Protein 9DE9 (pdb70)

Foldseek 3Di:
DAAEEDEFEDALVRLLVVLLVVLVVCVVVVHAHPAYHYDYDDDLVSNLVSLVVNCVVPVVSNVRSVNHNVRSNVNNVD/DAQEDAAEDEFDDALVSLLVVLLVVLVVCVVSVGAYPAYHYHYPDDPVSNVVSLVVNCVPPVVSVVVSVSVVVNVVVNVVD

Solvent-accessible surface area: 8363 Å² total; per-residue (Å²): 161,13,20,2,2,0,7,1,20,46,81,57,83,4,0,14,84,2,2,34,60,8,0,27,52,8,41,172,82,66,56,70,6,97,83,2,0,4,17,36,119,32,83,84,187,40,0,71,127,0,1,73,41,0,117,117,106,43,93,75,55,14,107,31,1,38,36,4,89,86,22,1,91,113,53,39,78,186,119,164,110,85,0,5,1,8,1,24,2,78,63,80,62,104,15,0,15,78,0,2,59,40,3,0,42,33,1,40,188,64,47,37,92,4,85,77,2,11,7,23,32,164,34,84,96,178,31,1,64,114,0,0,63,38,0,102,122,111,41,77,79,54,10,124,35,0,54,35,1,60,99,22,1,94,130,54,58,78,176

Nearest PDB structures (foldseek):
  2pe5-assembly2_C-2  TM=3.277E-01  e=1.026E+00  Escherichia coli
  1efa-assembly1_B  TM=3.269E-01  e=1.169E+00  Escherichia coli
  1efa-assembly2_C  TM=3.270E-01  e=1.423E+00  Escherichia coli
  4pe6-assembly1_A  TM=3.586E-01  e=3.553E+00  Thermobispora bispora DSM 43833
  1y7p-assembly1_A  TM=3.120E-01  e=5.614E+00  Archaeoglobus f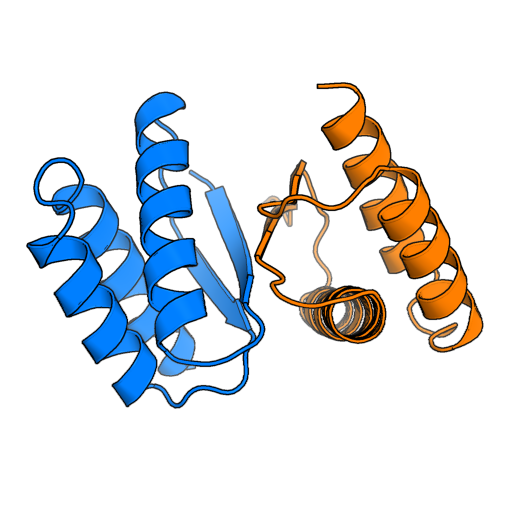ulgidus

Radius of gyration: 14.95 Å; Cα contacts (8 Å, |Δi|>4): 229; chains: 2; bounding box: 36×40×35 Å

Sequence (159 aa):
KVTVVLYVNGDEVALVHAFMTTASLLAKEGKLVEKLILTSNFTERTVRRAFDLVRELLPAKAEIIDALREEAEKYFAEGMEKVTVVLYVNGDEVALVHAFMTTASLLAKEGKLVEKLILTSNFTERTVRRAFDLVRELLPAKAEIIDALREEAEKYFAE

B-factor: mean 51.26, std 17.31, range [19.17, 118.39]

Structure (mmCIF, N/CA/C/O backbone):
data_9DE9
#
_entry.id   9DE9
#
_cell.length_a   45.707
_cell.length_b   49.547
_cell.length_c   76.019
_cell.angle_alpha   90.000
_cell.angle_beta   90.000
_cell.angle_gamma   90.000
#
_symmetry.space_group_name_H-M   'P 21 21 21'
#
loop_
_entity.id
_entity.type
_entity.pdbx_description
1 polymer HE-B11
2 water water
#
loop_
_atom_site.group_PDB
_atom_site.id
_atom_site.type_symbol
_atom_site.label_atom_id
_atom_site.label_alt_id
_atom_site.label_comp_id
_atom_site.label_asym_id
_atom_site.label_entity_id
_atom_site.label_seq_id
_atom_site.pdbx_PDB_ins_code
_atom_site.Cartn_x
_atom_site.Cartn_y
_atom_site.Cartn_z
_atom_site.occupancy
_atom_site.B_iso_or_equiv
_atom_site.auth_seq_id
_atom_site.auth_comp_id
_atom_site.auth_asym_id
_atom_site.auth_atom_id
_atom_site.pdbx_PDB_model_num
ATOM 1 N N . LYS A 1 6 ? 18.13653 -3.22489 8.79492 1.000 32.55885 3 LYS A N 1
ATOM 2 C CA . LYS A 1 6 ? 17.24476 -2.49423 7.90341 1.000 40.96566 3 LYS A CA 1
ATOM 3 C C . LYS A 1 6 ? 17.98351 -1.33445 7.24078 1.000 44.64634 3 LYS A C 1
ATOM 4 O O . LYS A 1 6 ? 18.55960 -0.47973 7.91685 1.000 57.68977 3 LYS A O 1
ATOM 10 N N . VAL A 1 7 ? 17.94495 -1.31163 5.90695 1.000 60.79461 4 VAL A N 1
ATOM 11 C CA . VAL A 1 7 ? 18.76787 -0.42292 5.10057 1.000 52.09183 4 VAL A CA 1
ATOM 12 C C . VAL A 1 7 ? 17.88214 0.34279 4.12276 1.000 39.41846 4 VAL A C 1
ATOM 13 O O . VAL A 1 7 ? 16.82104 -0.12609 3.70148 1.000 34.56406 4 VAL A O 1
ATOM 17 N N . THR A 1 8 ? 18.33114 1.54677 3.77545 1.000 27.57000 5 THR A N 1
ATOM 18 C CA . THR A 1 8 ? 17.74251 2.33967 2.70238 1.000 47.43716 5 THR A CA 1
ATOM 19 C C . THR A 1 8 ? 18.69455 2.32683 1.51331 1.000 41.09033 5 THR A C 1
ATOM 20 O O . THR A 1 8 ? 19.86296 2.70402 1.64787 1.000 33.78393 5 THR A O 1
ATOM 24 N N . VAL A 1 9 ? 18.19922 1.88431 0.35990 1.000 38.27846 6 VAL A N 1
ATOM 25 C CA . VAL A 1 9 ? 19.02754 1.63260 -0.81458 1.000 38.35772 6 VAL A CA 1
ATOM 26 C C . VAL A 1 9 ? 18.71536 2.67552 -1.87900 1.000 38.34466 6 VAL A C 1
ATOM 27 O O . VAL A 1 9 ? 17.54382 2.92961 -2.18425 1.000 34.04516 6 VAL A O 1
ATOM 31 N N . VAL A 1 10 ? 19.76272 3.27673 -2.43953 1.000 38.97752 7 VAL A N 1
ATOM 32 C CA . VAL A 1 10 ? 19.65525 4.17561 -3.58419 1.000 30.09737 7 VAL A CA 1
ATOM 33 C C . VAL A 1 10 ? 20.24861 3.45741 -4.78794 1.000 45.25320 7 VAL A C 1
ATOM 34 O O . VAL A 1 10 ? 21.43160 3.09254 -4.78064 1.000 37.63751 7 VAL A O 1
ATOM 38 N N . LEU A 1 11 ? 19.43332 3.25620 -5.82078 1.000 45.79899 8 LEU A N 1
ATOM 39 C CA . LEU A 1 11 ? 19.81893 2.46356 -6.98227 1.000 41.95771 8 LEU A CA 1
ATOM 40 C C . LEU A 1 11 ? 19.74270 3.31497 -8.24082 1.000 33.69705 8 LEU A C 1
ATOM 41 O O . LEU A 1 11 ? 18.69784 3.90770 -8.53118 1.000 30.85789 8 LEU A O 1
ATOM 46 N N . TYR A 1 12 ? 20.84754 3.37311 -8.98151 1.000 36.15599 9 TYR A N 1
ATOM 47 C CA . TYR A 1 12 ? 20.87382 3.94675 -10.31841 1.000 45.65701 9 TYR A CA 1
ATOM 48 C C . TYR A 1 12 ? 21.02761 2.82818 -11.33735 1.000 39.74605 9 TYR A C 1
ATOM 49 O O . TYR A 1 12 ? 21.82761 1.90614 -11.14745 1.000 35.67767 9 TYR A O 1
ATOM 58 N N . VAL A 1 13 ? 20.26099 2.91613 -12.42169 1.000 34.98549 10 VAL A N 1
ATOM 59 C CA . VAL A 1 13 ? 20.31468 1.93593 -13.50034 1.000 44.72254 10 VAL A CA 1
ATOM 60 C C . VAL A 1 13 ? 20.25007 2.68924 -14.82032 1.000 37.69465 10 VAL A C 1
ATOM 61 O O . VAL A 1 13 ? 19.28594 3.42021 -15.07266 1.000 32.41961 10 VAL A O 1
ATOM 65 N N . ASN A 1 14 ? 21.26953 2.51742 -15.65809 1.000 36.52211 11 ASN A N 1
ATOM 66 C CA . ASN A 1 14 ? 21.27963 3.11210 -16.98758 1.000 46.25683 11 ASN A CA 1
ATOM 67 C C . ASN A 1 14 ? 20.40369 2.27974 -17.92148 1.000 61.21038 11 ASN A C 1
ATOM 68 O O . ASN A 1 14 ? 19.73777 1.32755 -17.50763 1.000 61.77640 11 ASN A O 1
ATOM 73 N N . GLY A 1 15 ? 20.39234 2.63916 -19.20265 1.000 56.98754 12 GLY A N 1
ATOM 74 C CA . GLY A 1 15 ? 19.79124 1.76909 -20.19871 1.000 53.71332 12 GLY A CA 1
ATOM 75 C C . GLY A 1 15 ? 18.28167 1.79503 -20.16369 1.000 56.22132 12 GLY A C 1
ATOM 76 O O . GLY A 1 15 ? 17.65350 2.84273 -19.98293 1.000 49.01351 12 GLY A O 1
ATOM 77 N N . ASP A 1 16 ? 17.69425 0.61459 -20.32218 1.000 53.76762 13 ASP A N 1
ATOM 78 C CA . ASP A 1 16 ? 16.26587 0.48127 -20.56674 1.000 66.16815 13 ASP A CA 1
ATOM 79 C C . ASP A 1 16 ? 15.66125 -0.48528 -19.54937 1.000 56.63478 13 ASP A C 1
ATOM 80 O O . ASP A 1 16 ? 16.18023 -0.69279 -18.44526 1.000 49.51114 13 ASP A O 1
ATOM 85 N N . GLU A 1 17 ? 14.52872 -1.08633 -19.91932 1.000 61.62881 14 GLU A N 1
ATOM 86 C CA . GLU A 1 17 ? 13.86119 -2.03676 -19.03717 1.000 36.32489 14 GLU A CA 1
ATOM 87 C C . GLU A 1 17 ? 14.71539 -3.27548 -18.79940 1.000 37.24466 14 GLU A C 1
ATOM 88 O O . GLU A 1 17 ? 14.60246 -3.91141 -17.74615 1.000 39.23517 14 GLU A O 1
ATOM 94 N N . VAL A 1 18 ? 15.58041 -3.62644 -19.75558 1.000 37.12184 15 VAL A N 1
ATOM 95 C CA . VAL A 1 18 ? 16.43331 -4.80464 -19.60018 1.000 42.59558 15 VAL A CA 1
ATOM 96 C C . VAL A 1 18 ? 17.41143 -4.60251 -18.45180 1.000 36.62471 15 VAL A C 1
ATOM 97 O O . VAL A 1 18 ? 17.53035 -5.44588 -17.55449 1.000 34.83623 15 VAL A O 1
ATOM 101 N N . ALA A 1 19 ? 18.13731 -3.48221 -18.47263 1.000 40.69418 16 ALA A N 1
ATOM 102 C CA . ALA A 1 19 ? 19.08278 -3.19228 -17.40186 1.000 42.59946 16 ALA A CA 1
ATOM 103 C C . ALA A 1 19 ? 18.38662 -3.07254 -16.05176 1.000 40.60892 16 ALA A C 1
ATOM 104 O O . ALA A 1 19 ? 18.97495 -3.41801 -15.02171 1.000 39.37211 16 ALA A O 1
ATOM 106 N N . LEU A 1 20 ? 17.13870 -2.59489 -16.02999 1.000 34.15458 17 LEU A N 1
ATOM 107 C CA . LEU A 1 20 ? 16.41139 -2.51508 -14.76581 1.000 45.60605 17 LEU A CA 1
ATOM 108 C C . LEU A 1 20 ? 15.97175 -3.89483 -14.29244 1.000 39.74587 17 LEU A C 1
ATOM 109 O O . LEU A 1 20 ? 15.91563 -4.15581 -13.08480 1.000 37.84510 17 LEU A O 1
ATOM 114 N N . VAL A 1 21 ? 15.63851 -4.78511 -15.22742 1.000 39.43269 18 VAL A N 1
ATOM 115 C CA . VAL A 1 21 ? 15.28459 -6.14971 -14.85416 1.000 28.37107 18 VAL A CA 1
ATOM 116 C C . VAL A 1 21 ? 16.51424 -6.89667 -14.35487 1.000 31.00442 18 VAL A C 1
ATOM 117 O O . VAL A 1 21 ? 16.45239 -7.62915 -13.35972 1.000 24.88521 18 VAL A O 1
ATOM 121 N N . HIS A 1 22 ? 17.65425 -6.71116 -15.02509 1.000 29.08319 19 HIS A N 1
ATOM 122 C CA . HIS A 1 22 ? 18.88625 -7.35399 -14.58002 1.000 31.55190 19 HIS A CA 1
ATOM 123 C C . HIS A 1 22 ? 19.34889 -6.79963 -13.23857 1.000 38.34279 19 HIS A C 1
ATOM 124 O O . HIS A 1 22 ? 19.86345 -7.54577 -12.39765 1.000 31.67462 19 HIS A O 1
ATOM 131 N N . ALA A 1 23 ? 19.17933 -5.49272 -13.02177 1.000 34.60843 20 ALA A N 1
ATOM 132 C CA . ALA A 1 23 ? 19.63418 -4.88664 -11.77560 1.000 29.07356 20 ALA A CA 1
ATOM 133 C C . ALA A 1 23 ? 18.76907 -5.30186 -10.59344 1.000 42.78301 20 ALA A C 1
ATOM 134 O O . ALA A 1 23 ? 19.26928 -5.39641 -9.46695 1.000 32.89221 20 ALA A O 1
ATOM 136 N N . PHE A 1 24 ? 17.47651 -5.54510 -10.82265 1.000 42.23975 21 PHE A N 1
ATOM 137 C CA . PHE A 1 24 ? 16.60865 -5.98830 -9.73662 1.000 37.34415 21 PHE A CA 1
ATOM 138 C C . PHE A 1 24 ? 16.94569 -7.40910 -9.30293 1.000 41.99136 21 PHE A C 1
ATOM 139 O O . PHE A 1 24 ? 16.91268 -7.72266 -8.10690 1.000 42.85533 21 PHE A O 1
ATOM 147 N N . MET A 1 25 ? 17.26720 -8.28308 -10.25954 1.000 35.20347 22 MET A N 1
ATOM 148 C CA . MET A 1 25 ? 17.63791 -9.65305 -9.91795 1.000 40.64004 22 MET A CA 1
ATOM 149 C C . MET A 1 25 ? 18.93115 -9.68820 -9.11769 1.000 43.60208 22 MET A C 1
ATOM 150 O O . MET A 1 25 ? 19.01447 -10.35265 -8.07789 1.000 48.66021 22 MET A O 1
ATOM 155 N N . THR A 1 26 ? 19.95764 -8.98022 -9.59366 1.000 34.84640 23 THR A N 1
ATOM 156 C CA . THR A 1 26 ? 21.22618 -8.95864 -8.87644 1.000 46.32559 23 THR A CA 1
ATOM 157 C C . THR A 1 26 ? 21.07420 -8.33024 -7.49895 1.000 41.19450 23 THR A C 1
ATOM 158 O O . THR A 1 26 ? 21.75143 -8.74315 -6.55191 1.000 54.05838 23 THR A O 1
ATOM 162 N N . THR A 1 27 ? 20.18782 -7.34214 -7.36390 1.000 34.20463 24 THR A N 1
ATOM 163 C CA . THR A 1 27 ? 19.93200 -6.75456 -6.05343 1.000 47.68084 24 THR A CA 1
ATOM 164 C C . THR A 1 27 ? 19.23316 -7.75035 -5.13605 1.000 45.74086 24 THR A C 1
ATOM 165 O O . THR A 1 27 ? 19.67714 -7.98453 -4.00636 1.000 48.76402 24 THR A O 1
ATOM 169 N N . ALA A 1 28 ? 18.14193 -8.35692 -5.61255 1.000 40.88729 25 ALA A N 1
ATOM 170 C CA . ALA A 1 28 ? 17.39048 -9.29484 -4.78335 1.000 36.30628 25 ALA A CA 1
ATOM 171 C C . ALA A 1 28 ? 18.24399 -10.49146 -4.38282 1.000 45.27929 25 ALA A C 1
ATOM 172 O O . ALA A 1 28 ? 18.12116 -11.00413 -3.26403 1.000 46.10158 25 ALA A O 1
ATOM 174 N N . SER A 1 29 ? 19.11574 -10.95213 -5.28244 1.000 50.47207 26 SER A N 1
ATOM 175 C CA . SER A 1 29 ? 20.00273 -12.05953 -4.94185 1.000 49.91046 26 SER A CA 1
ATOM 176 C C . SER A 1 29 ? 21.09518 -11.61284 -3.97895 1.000 45.03652 26 SER A C 1
ATOM 177 O O . SER A 1 29 ? 21.48741 -12.36922 -3.08257 1.000 53.60151 26 SER A O 1
ATOM 180 N N . LEU A 1 30 ? 21.59845 -10.38740 -4.14902 1.000 40.25539 27 LEU A N 1
ATOM 181 C CA . LEU A 1 30 ? 22.60530 -9.86609 -3.23064 1.000 52.49911 27 LEU A CA 1
ATOM 182 C C . LEU A 1 30 ? 22.02253 -9.65343 -1.83986 1.000 45.02471 27 LEU A C 1
ATOM 183 O O . LEU A 1 30 ? 22.68215 -9.93878 -0.83438 1.000 40.75117 27 LEU A O 1
ATOM 188 N N . LEU A 1 31 ? 20.78608 -9.15544 -1.76351 1.000 42.73667 28 LEU A N 1
ATOM 189 C CA . LEU A 1 31 ? 20.13401 -8.98351 -0.47003 1.000 34.26936 28 LEU A CA 1
ATOM 190 C C . LEU A 1 31 ? 19.85718 -10.32747 0.19051 1.000 54.93799 28 LEU A C 1
ATOM 191 O O . LEU A 1 31 ? 19.94216 -10.45140 1.41792 1.000 58.88623 28 LEU A O 1
ATOM 196 N N . ALA A 1 32 ? 19.52351 -11.34519 -0.60803 1.000 61.05661 29 ALA A N 1
ATOM 197 C CA . ALA A 1 32 ? 19.19529 -12.65211 -0.04771 1.000 61.96745 29 ALA A CA 1
ATOM 198 C C . ALA A 1 32 ? 20.41559 -13.30924 0.58450 1.000 62.50904 29 ALA A C 1
ATOM 199 O O . ALA A 1 32 ? 20.29618 -14.00550 1.59959 1.000 71.31333 29 ALA A O 1
ATOM 201 N N . LYS A 1 33 ? 21.59665 -13.10268 -0.00072 1.000 55.10187 30 LYS A N 1
ATOM 202 C CA . LYS A 1 33 ? 22.81190 -13.67617 0.56678 1.000 51.12837 30 LYS A CA 1
ATOM 203 C C . LYS A 1 33 ? 23.14346 -13.03758 1.91050 1.000 50.13400 30 LYS A C 1
ATOM 204 O O . LYS A 1 33 ? 23.36586 -13.73739 2.90530 1.000 59.94215 30 LYS A O 1
ATOM 210 N N . GLU A 1 34 ? 23.17187 -11.70462 1.96006 1.000 50.19285 31 GLU A N 1
ATOM 211 C CA . GLU A 1 34 ? 23.51084 -10.99057 3.18461 1.000 53.53701 31 GLU A CA 1
ATOM 212 C C . GLU A 1 34 ? 22.39817 -11.02278 4.22383 1.000 68.00218 31 GLU A C 1
ATOM 213 O O . GLU A 1 34 ? 22.63114 -10.60544 5.36349 1.000 85.76014 31 GLU A O 1
ATOM 219 N N . GLY A 1 35 ? 21.20767 -11.50204 3.86950 1.000 59.30422 32 GLY A N 1
ATOM 220 C CA . GLY A 1 35 ? 20.09408 -11.46535 4.79907 1.000 40.45130 32 GLY A CA 1
ATOM 221 C C . GLY A 1 35 ? 19.66044 -10.07317 5.19808 1.000 54.20837 32 GLY A C 1
ATOM 222 O O . GLY A 1 35 ? 18.93176 -9.91548 6.18079 1.000 74.32369 32 GLY A O 1
ATOM 223 N N . LYS A 1 36 ? 20.08203 -9.05534 4.45247 1.000 49.99390 33 LYS A N 1
ATOM 224 C CA . LYS A 1 36 ? 19.78976 -7.66485 4.77272 1.000 54.59475 33 LYS A CA 1
ATOM 225 C C . LYS A 1 36 ? 18.48723 -7.23281 4.10608 1.000 48.01781 33 LYS A C 1
ATOM 226 O O . LYS A 1 36 ? 18.25646 -7.52697 2.92885 1.000 51.67979 33 LYS A O 1
ATOM 232 N N . LEU A 1 37 ? 17.63924 -6.54071 4.86396 1.000 40.72978 34 LEU A N 1
ATOM 233 C CA . LEU A 1 37 ? 16.31768 -6.12992 4.41058 1.000 54.38344 34 LEU A CA 1
ATOM 234 C C . LEU A 1 37 ? 16.31151 -4.62601 4.16582 1.000 53.45945 34 LEU A C 1
ATOM 235 O O . LEU A 1 37 ? 16.94993 -3.86470 4.90066 1.000 55.97345 34 LEU A O 1
ATOM 240 N N . VAL A 1 38 ? 15.58709 -4.20670 3.12885 1.000 58.70868 35 VAL A N 1
ATOM 241 C CA . VAL A 1 38 ? 15.51171 -2.80930 2.71325 1.000 56.19909 35 VAL A CA 1
ATOM 242 C C . VAL A 1 38 ? 14.19344 -2.21647 3.20041 1.000 43.55951 35 VAL A C 1
ATOM 243 O O . VAL A 1 38 ? 13.11533 -2.74547 2.90303 1.000 52.56593 35 VAL A O 1
ATOM 247 N N . GLU A 1 39 ? 14.27222 -1.11640 3.94909 1.000 37.54365 36 GLU A N 1
ATOM 248 C CA . GLU A 1 39 ? 13.06689 -0.42577 4.38569 1.000 37.16960 36 GLU A CA 1
ATOM 249 C C . GLU A 1 39 ? 12.65783 0.69714 3.44871 1.000 38.04088 36 GLU A C 1
ATOM 250 O O . GLU A 1 39 ? 11.51773 1.16928 3.53170 1.000 45.77650 36 GLU A O 1
ATOM 256 N N . LYS A 1 40 ? 13.55347 1.12564 2.56280 1.000 35.60079 37 LYS A N 1
ATOM 257 C CA . LYS A 1 40 ? 13.20496 2.10275 1.54428 1.000 51.04512 37 LYS A CA 1
ATOM 258 C C . LYS A 1 40 ? 14.11108 1.97074 0.33312 1.000 45.00682 37 LYS A C 1
ATOM 259 O O . LYS A 1 40 ? 15.33800 1.92546 0.46251 1.000 42.35919 37 LYS A O 1
ATOM 265 N N . LEU A 1 41 ? 13.49680 1.97083 -0.84483 1.000 33.96019 38 LEU A N 1
ATOM 266 C CA . LEU A 1 41 ? 14.22137 1.89867 -2.10158 1.000 33.80355 38 LEU A CA 1
ATOM 267 C C . LEU A 1 41 ? 14.05801 3.19865 -2.87387 1.000 41.45783 38 LEU A C 1
ATOM 268 O O . LEU A 1 41 ? 12.93311 3.65644 -3.09881 1.000 42.52842 38 LEU A O 1
ATOM 273 N N . ILE A 1 42 ? 15.18063 3.78847 -3.27305 1.000 47.48744 39 ILE A N 1
ATOM 274 C CA . ILE A 1 42 ? 15.20006 4.99030 -4.09834 1.000 44.09560 39 ILE A CA 1
ATOM 275 C C . ILE A 1 42 ? 15.77811 4.61666 -5.45383 1.000 40.26813 39 ILE A C 1
ATOM 276 O O . ILE A 1 42 ? 16.94214 4.20796 -5.55452 1.000 44.12758 39 ILE A O 1
ATOM 281 N N . LEU A 1 43 ? 14.96249 4.75733 -6.49212 1.000 37.89734 40 LEU A N 1
ATOM 282 C CA . LEU A 1 43 ? 15.32183 4.36879 -7.84876 1.000 44.49253 40 LEU A CA 1
ATOM 283 C C . LEU A 1 43 ? 15.50106 5.62531 -8.68946 1.000 38.71677 40 LEU A C 1
ATOM 284 O O . LEU A 1 43 ? 14.57346 6.43289 -8.81009 1.000 42.61064 40 LEU A O 1
ATOM 289 N N . THR A 1 44 ? 16.69588 5.79611 -9.24999 1.000 31.97898 41 THR A N 1
ATOM 290 C CA . THR A 1 44 ? 17.01742 6.93603 -10.09984 1.000 37.72753 41 THR A CA 1
ATOM 291 C C . THR A 1 44 ? 17.38728 6.42599 -11.48428 1.000 39.89450 41 THR A C 1
ATOM 292 O O . THR A 1 44 ? 18.39893 5.73102 -11.64125 1.000 32.40997 41 THR A O 1
ATOM 296 N N . SER A 1 45 ? 16.57147 6.77814 -12.48344 1.000 55.68038 42 SER A N 1
ATOM 297 C CA . SER A 1 45 ? 16.80445 6.33270 -13.85412 1.000 50.66522 42 SER A CA 1
ATOM 298 C C . SER A 1 45 ? 15.87804 7.02909 -14.84251 1.000 53.70555 42 SER A C 1
ATOM 299 O O . SER A 1 45 ? 15.20741 8.00490 -14.49099 1.000 58.57027 42 SER A O 1
ATOM 302 N N . ASN A 1 46 ? 15.80964 6.51050 -16.07071 1.000 54.31261 43 ASN A N 1
ATOM 303 C CA . ASN A 1 46 ? 15.05787 7.13634 -17.15083 1.000 49.13200 43 ASN A CA 1
ATOM 304 C C . ASN A 1 46 ? 13.74206 6.42529 -17.46038 1.000 43.19690 43 ASN A C 1
ATOM 305 O O . ASN A 1 46 ? 13.20542 6.58991 -18.56178 1.000 73.98545 43 ASN A O 1
ATOM 310 N N . PHE A 1 47 ? 13.20658 5.65053 -16.52271 1.000 51.83928 44 PHE A N 1
ATOM 311 C CA . PHE A 1 47 ? 12.00220 4.86917 -16.75954 1.000 46.24245 44 PHE A CA 1
ATOM 312 C C . PHE A 1 47 ? 10.82168 5.45099 -15.99561 1.000 50.39727 44 PHE A C 1
ATOM 313 O O . PHE A 1 47 ? 10.97747 6.02384 -14.91330 1.000 56.82037 44 PHE A O 1
ATOM 321 N N . THR A 1 48 ? 9.63495 5.29181 -16.57297 1.000 60.09345 45 THR A N 1
ATOM 322 C CA . THR A 1 48 ? 8.41772 5.71745 -15.90877 1.000 51.37720 45 THR A CA 1
ATOM 323 C C . THR A 1 48 ? 8.11969 4.80832 -14.71838 1.000 56.94718 45 THR A C 1
ATOM 324 O O . THR A 1 48 ? 8.72825 3.74845 -14.53191 1.000 53.77104 45 THR A O 1
ATOM 328 N N . GLU A 1 49 ? 7.16500 5.24859 -13.89916 1.000 53.43915 46 GLU A N 1
ATOM 329 C CA . GLU A 1 49 ? 6.72673 4.44161 -12.76774 1.000 41.96829 46 GLU A CA 1
ATOM 330 C C . GLU A 1 49 ? 6.14100 3.11471 -13.23624 1.000 51.34507 46 GLU A C 1
ATOM 331 O O . GLU A 1 49 ? 6.29231 2.08609 -12.56653 1.000 45.02825 46 GLU A O 1
ATOM 337 N N . ARG A 1 50 ? 5.47738 3.11830 -14.39412 1.000 53.28905 47 ARG A N 1
ATOM 338 C CA . ARG A 1 50 ? 4.84277 1.90467 -14.89757 1.000 40.94511 47 ARG A CA 1
ATOM 339 C C . ARG A 1 50 ? 5.88213 0.88486 -15.34975 1.000 55.54180 47 ARG A C 1
ATOM 340 O O . ARG A 1 50 ? 5.76807 -0.30921 -15.04717 1.000 47.61280 47 ARG A O 1
ATOM 348 N N . THR A 1 51 ? 6.90227 1.33940 -16.08445 1.000 54.70733 48 THR A N 1
ATOM 349 C CA . THR A 1 51 ? 7.95676 0.43665 -16.53685 1.000 55.36412 48 THR A CA 1
ATOM 350 C C . THR A 1 51 ? 8.70169 -0.18467 -15.36145 1.000 39.51884 48 THR A C 1
ATOM 351 O O . THR A 1 51 ? 9.15488 -1.33220 -15.44806 1.000 44.57921 48 THR A O 1
ATOM 355 N N . VAL A 1 52 ? 8.82511 0.54778 -14.25330 1.000 41.76809 49 VAL A N 1
ATOM 356 C CA . VAL A 1 52 ? 9.46467 -0.00409 -13.06257 1.000 46.78546 49 VAL A CA 1
ATOM 357 C C . VAL A 1 52 ? 8.61628 -1.12529 -12.47205 1.000 47.72385 49 VAL A C 1
ATOM 358 O O . VAL A 1 52 ? 9.13275 -2.18671 -12.10071 1.000 48.10184 49 VAL A O 1
ATOM 362 N N . ARG A 1 53 ? 7.30096 -0.90528 -12.37537 1.000 44.79309 50 ARG A N 1
ATOM 363 C CA . ARG A 1 53 ? 6.40247 -1.93667 -11.86222 1.000 44.32747 50 ARG A CA 1
ATOM 364 C C . ARG A 1 53 ? 6.43150 -3.17582 -12.74822 1.000 52.31043 50 ARG A C 1
ATOM 365 O O . ARG A 1 53 ? 6.53358 -4.30554 -12.25437 1.000 41.74146 50 ARG A O 1
ATOM 373 N N . ARG A 1 54 ? 6.33170 -2.98273 -14.06529 1.000 49.30874 51 ARG A N 1
ATOM 374 C CA . ARG A 1 54 ? 6.32755 -4.12437 -14.97355 1.000 26.76883 51 ARG A CA 1
ATOM 375 C C . ARG A 1 54 ? 7.65528 -4.86943 -14.92420 1.000 29.75453 51 ARG A C 1
ATOM 376 O O . ARG A 1 54 ? 7.68553 -6.10027 -15.03817 1.000 36.15265 51 ARG A O 1
ATOM 384 N N . ALA A 1 55 ? 8.76261 -4.14188 -14.75893 1.000 35.68038 52 ALA A N 1
ATOM 385 C CA . ALA A 1 55 ? 10.05022 -4.79683 -14.55446 1.000 46.64906 52 ALA A CA 1
ATOM 386 C C . ALA A 1 55 ? 10.00590 -5.71151 -13.33712 1.000 44.96207 52 ALA A C 1
ATOM 387 O O . ALA A 1 55 ? 10.33984 -6.89756 -13.42914 1.000 42.51972 52 ALA A O 1
ATOM 389 N N . PHE A 1 56 ? 9.56920 -5.17441 -12.19064 1.000 48.42090 53 PHE A N 1
ATOM 390 C CA . PHE A 1 56 ? 9.47398 -5.95724 -10.95980 1.000 44.60954 53 PHE A CA 1
ATOM 391 C C . PHE A 1 56 ? 8.66958 -7.23525 -11.15746 1.000 45.92780 53 PHE A C 1
ATOM 392 O O . PHE A 1 56 ? 8.99559 -8.27831 -10.57860 1.000 34.41720 53 PHE A O 1
ATOM 400 N N . ASP A 1 57 ? 7.60013 -7.16842 -11.95580 1.000 33.60437 54 ASP A N 1
ATOM 401 C CA . ASP A 1 57 ? 6.81027 -8.36543 -12.22828 1.000 32.81257 54 ASP A CA 1
ATOM 402 C C . ASP A 1 57 ? 7.65630 -9.43927 -12.89774 1.000 39.41602 54 ASP A C 1
ATOM 403 O O . ASP A 1 57 ? 7.56477 -10.62265 -12.54935 1.000 48.35813 54 ASP A O 1
ATOM 408 N N . LEU A 1 58 ? 8.49280 -9.04285 -13.85850 1.000 40.76945 55 LEU A N 1
ATOM 409 C CA . LEU A 1 58 ? 9.35148 -10.00842 -14.53255 1.000 38.35883 55 LEU A CA 1
ATOM 410 C C . LEU A 1 58 ? 10.44540 -10.52890 -13.60956 1.000 36.72965 55 LEU A C 1
ATOM 411 O O . LEU A 1 58 ? 10.87549 -11.67828 -13.75166 1.000 47.97528 55 LEU A O 1
ATOM 416 N N . VAL A 1 59 ? 10.90372 -9.71309 -12.65923 1.000 34.65961 56 VAL A N 1
ATOM 417 C CA . VAL A 1 59 ? 11.90239 -10.19332 -11.70956 1.000 40.20881 56 VAL A CA 1
ATOM 418 C C . VAL A 1 59 ? 11.32106 -11.30473 -10.84568 1.000 38.16398 56 VAL A C 1
ATOM 419 O O . VAL A 1 59 ? 11.98704 -12.31046 -10.57266 1.000 34.80678 56 VAL A O 1
ATOM 423 N N . ARG A 1 60 ? 10.06967 -11.14483 -10.40782 1.000 36.78835 57 ARG A N 1
ATOM 424 C CA . ARG A 1 60 ? 9.42240 -12.17883 -9.60779 1.000 39.90717 57 ARG A CA 1
ATOM 425 C C . ARG A 1 60 ? 9.21868 -13.45508 -10.41603 1.000 43.12065 57 ARG A C 1
ATOM 426 O O . ARG A 1 60 ? 9.41939 -14.56304 -9.90381 1.000 49.32024 57 ARG A O 1
ATOM 434 N N . GLU A 1 61 ? 8.82800 -13.32023 -11.68576 1.000 57.75276 58 GLU A N 1
ATOM 435 C CA . GLU A 1 61 ? 8.61161 -14.49738 -12.52234 1.000 49.69068 58 GLU A CA 1
ATOM 436 C C . GLU A 1 61 ? 9.91982 -15.21594 -12.82773 1.000 48.26677 58 GLU A C 1
ATOM 437 O O . GLU A 1 61 ? 10.00971 -16.44252 -12.69357 1.000 42.00834 58 GLU A O 1
ATOM 443 N N . LEU A 1 62 ? 10.94074 -14.47168 -13.25061 1.000 42.30756 59 LEU A N 1
ATOM 444 C CA . LEU A 1 62 ? 12.18751 -15.08047 -13.69388 1.000 41.60326 59 LEU A CA 1
ATOM 445 C C . LEU A 1 62 ? 13.07988 -15.51806 -12.53792 1.000 51.89482 59 LEU A C 1
ATOM 446 O O . LEU A 1 62 ? 13.96537 -16.35680 -12.74067 1.000 54.23805 59 LEU A O 1
ATOM 451 N N . LEU A 1 63 ? 12.86787 -14.98095 -11.33735 1.000 52.48979 60 LEU A N 1
ATOM 452 C CA . LEU A 1 63 ? 13.62472 -15.36543 -10.14619 1.000 46.66496 60 LEU A CA 1
ATOM 453 C C . LEU A 1 63 ? 12.64207 -15.66047 -9.01506 1.000 48.29317 60 LEU A C 1
ATOM 454 O O . LEU A 1 63 ? 12.51692 -14.88240 -8.06369 1.000 42.18340 60 LEU A O 1
ATOM 459 N N . PRO A 1 64 ? 11.93069 -16.79096 -9.09435 1.000 48.42765 61 PRO A N 1
ATOM 460 C CA . PRO A 1 64 ? 10.89367 -17.06083 -8.08342 1.000 50.42414 61 PRO A CA 1
ATOM 461 C C . PRO A 1 64 ? 11.45665 -17.32595 -6.70024 1.000 40.25911 61 PRO A C 1
ATOM 462 O O . PRO A 1 64 ? 10.75375 -17.10002 -5.70731 1.000 60.69069 61 PRO A O 1
ATOM 466 N N . ALA A 1 65 ? 12.70085 -17.80101 -6.60176 1.000 43.60644 62 ALA A N 1
ATOM 467 C CA . ALA A 1 65 ? 13.29894 -18.07075 -5.29970 1.000 47.61649 62 ALA A CA 1
ATOM 468 C C . ALA A 1 65 ? 13.50562 -16.80328 -4.48155 1.000 61.08166 62 ALA A C 1
ATOM 469 O O . ALA A 1 65 ? 13.68330 -16.89047 -3.26221 1.000 59.92277 62 ALA A O 1
ATOM 471 N N . LYS A 1 66 ? 13.49005 -15.63284 -5.12057 1.000 61.92430 63 LYS A N 1
ATOM 472 C CA . LYS A 1 66 ? 13.62218 -14.35545 -4.43142 1.000 57.63352 63 LYS A CA 1
ATOM 473 C C . LYS A 1 66 ? 12.35775 -13.50995 -4.54380 1.000 48.42847 63 LYS A C 1
ATOM 474 O O . LYS A 1 66 ? 12.41719 -12.28786 -4.37634 1.000 47.92027 63 LYS A O 1
ATOM 480 N N . ALA A 1 67 ? 11.21098 -14.14243 -4.81198 1.000 41.27564 64 ALA A N 1
ATOM 481 C CA . ALA A 1 67 ? 9.98152 -13.39328 -5.05435 1.000 46.23779 64 ALA A CA 1
ATOM 482 C C . ALA A 1 67 ? 9.54505 -12.59764 -3.83128 1.000 53.00994 64 ALA A C 1
ATOM 483 O O . ALA A 1 67 ? 8.93400 -11.53221 -3.97254 1.000 53.19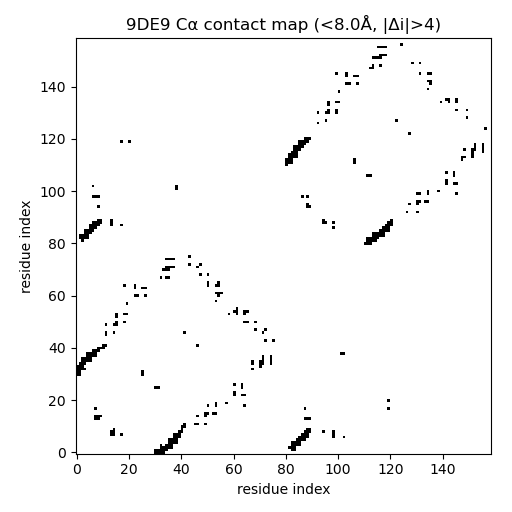826 64 ALA A O 1
ATOM 485 N N . GLU A 1 68 ? 9.84345 -13.09298 -2.62811 1.000 52.29738 65 GLU A N 1
ATOM 486 C CA . GLU A 1 68 ? 9.45529 -12.37429 -1.41807 1.000 52.19803 65 GLU A CA 1
ATOM 487 C C . GLU A 1 68 ? 10.22409 -11.06489 -1.28139 1.000 42.87928 65 GLU A C 1
ATOM 488 O O . GLU A 1 68 ? 9.65447 -10.04484 -0.87627 1.000 42.24867 65 GLU A O 1
ATOM 494 N N . ILE A 1 69 ? 11.51477 -11.06974 -1.62219 1.000 37.13155 66 ILE A N 1
ATOM 495 C CA . ILE A 1 69 ? 12.30305 -9.84322 -1.55899 1.000 48.83118 66 ILE A CA 1
ATOM 496 C C . ILE A 1 69 ? 11.92740 -8.91035 -2.70440 1.000 51.30585 66 ILE A C 1
ATOM 497 O O . ILE A 1 69 ? 11.91321 -7.68311 -2.54666 1.000 48.39704 66 ILE A O 1
ATOM 502 N N . ILE A 1 70 ? 11.60189 -9.47654 -3.86906 1.000 39.92135 67 ILE A N 1
ATOM 503 C CA . ILE A 1 70 ? 11.23244 -8.66199 -5.02387 1.000 42.99946 67 ILE A CA 1
ATOM 504 C C . ILE A 1 70 ? 9.94055 -7.90075 -4.75246 1.000 42.15926 67 ILE A C 1
ATOM 505 O O . ILE A 1 70 ? 9.81592 -6.71765 -5.09371 1.000 49.14258 67 ILE A O 1
ATOM 510 N N . ASP A 1 71 ? 8.96182 -8.56211 -4.12946 1.000 43.59771 68 ASP A N 1
ATOM 511 C CA . ASP A 1 71 ? 7.69943 -7.89581 -3.82249 1.000 50.14555 68 ASP A CA 1
ATOM 512 C C . ASP A 1 71 ? 7.89331 -6.77569 -2.80750 1.000 48.65279 68 ASP A C 1
ATOM 513 O O . ASP A 1 71 ? 7.25378 -5.72218 -2.90966 1.000 48.89064 68 ASP A O 1
ATOM 518 N N . ALA A 1 72 ? 8.77069 -6.98309 -1.82160 1.000 46.19259 69 ALA A N 1
ATOM 519 C CA . ALA A 1 72 ? 9.02516 -5.94347 -0.82951 1.000 32.05711 69 ALA A CA 1
ATOM 520 C C . ALA A 1 72 ? 9.70988 -4.73660 -1.45817 1.000 40.05854 69 ALA A C 1
ATOM 521 O O . ALA A 1 72 ? 9.38518 -3.59000 -1.12841 1.000 48.84598 69 ALA A O 1
ATOM 523 N N . LEU A 1 73 ? 10.66067 -4.97407 -2.36577 1.000 43.21021 70 LEU A N 1
ATOM 524 C CA . LEU A 1 73 ? 11.31201 -3.86995 -3.06262 1.000 40.21209 70 LEU A CA 1
ATOM 525 C C . LEU A 1 73 ? 10.35573 -3.16565 -4.01609 1.000 37.19917 70 LEU A C 1
ATOM 526 O O . LEU A 1 73 ? 10.49172 -1.95941 -4.25149 1.000 44.11462 70 LEU A O 1
ATOM 531 N N . ARG A 1 74 ? 9.38693 -3.89739 -4.56993 1.000 30.87577 71 ARG A N 1
ATOM 532 C CA . ARG A 1 74 ? 8.45226 -3.30023 -5.51828 1.000 40.37567 71 ARG A CA 1
ATOM 533 C C . ARG A 1 74 ? 7.48320 -2.35356 -4.82183 1.000 37.21849 71 ARG A C 1
ATOM 534 O O . ARG A 1 74 ? 7.13617 -1.29944 -5.36798 1.000 32.67117 71 ARG A O 1
ATOM 542 N N . GLU A 1 75 ? 7.02764 -2.71686 -3.62026 1.000 38.95366 72 GLU A N 1
ATOM 543 C CA . GLU A 1 75 ? 6.16033 -1.82425 -2.85843 1.000 39.39081 72 GLU A CA 1
ATOM 544 C C . GLU A 1 75 ? 6.88097 -0.53005 -2.50169 1.000 37.29992 72 GLU A C 1
ATOM 545 O O . GLU A 1 75 ? 6.30221 0.55944 -2.59569 1.000 34.45909 72 GLU A O 1
ATOM 551 N N . GLU A 1 76 ? 8.14978 -0.62950 -2.09724 1.000 30.40331 73 GLU A N 1
ATOM 552 C CA . GLU A 1 76 ? 8.90734 0.56327 -1.73492 1.000 40.08772 73 GLU A CA 1
ATOM 553 C C . GLU A 1 76 ? 9.16969 1.45146 -2.94302 1.000 33.73441 73 GLU A C 1
ATOM 554 O O . GLU A 1 76 ? 9.20838 2.67989 -2.80977 1.000 44.34297 73 GLU A O 1
ATOM 560 N N . ALA A 1 77 ? 9.35689 0.85572 -4.12260 1.000 38.84052 74 ALA A N 1
ATOM 561 C CA . ALA A 1 77 ? 9.52108 1.65722 -5.32995 1.000 30.92100 74 ALA A CA 1
ATOM 562 C C . ALA A 1 77 ? 8.22325 2.36464 -5.69626 1.000 36.67125 74 ALA A C 1
ATOM 563 O O . ALA A 1 77 ? 8.24072 3.52788 -6.11641 1.000 41.94686 74 ALA A O 1
ATOM 565 N N . GLU A 1 78 ? 7.08652 1.67860 -5.54390 1.000 31.11199 75 GLU A N 1
ATOM 566 C CA . GLU A 1 78 ? 5.80004 2.32886 -5.76993 1.000 34.24559 75 GLU A CA 1
ATOM 567 C C . GLU A 1 78 ? 5.56939 3.45124 -4.76956 1.000 45.42084 75 GLU A C 1
ATOM 568 O O . GLU A 1 78 ? 5.08005 4.52575 -5.13692 1.000 38.53148 75 GLU A O 1
ATOM 574 N N . LYS A 1 79 ? 5.91159 3.21959 -3.49946 1.000 37.17468 76 LYS A N 1
ATOM 575 C CA . LYS A 1 79 ? 5.76927 4.26714 -2.49616 1.000 39.91912 76 LYS A CA 1
ATOM 576 C C . LYS A 1 79 ? 6.74990 5.40742 -2.72923 1.000 34.26124 76 LYS A C 1
ATOM 577 O O . LYS A 1 79 ? 6.41723 6.56658 -2.46149 1.000 34.95330 76 LYS A O 1
ATOM 583 N N . TYR A 1 80 ? 7.95093 5.10762 -3.23012 1.000 27.61316 77 TYR A N 1
ATOM 584 C CA . TYR A 1 80 ? 8.89423 6.17058 -3.56144 1.000 33.52505 77 TYR A CA 1
ATOM 585 C C . TYR A 1 80 ? 8.37692 7.01852 -4.71587 1.000 47.47712 77 TYR A C 1
ATOM 586 O O . TYR A 1 80 ? 8.37668 8.25272 -4.64186 1.000 40.97091 77 TYR A O 1
ATOM 595 N N . PHE A 1 81 ? 7.92852 6.37021 -5.79458 1.000 38.00311 78 PHE A N 1
ATOM 596 C CA . PHE A 1 81 ? 7.40119 7.10049 -6.94097 1.000 49.76307 78 PHE A CA 1
ATOM 597 C C . PHE A 1 81 ? 6.07555 7.78332 -6.63394 1.000 50.14067 78 PHE A C 1
ATOM 598 O O . PHE A 1 81 ? 5.67790 8.69399 -7.36856 1.000 56.60944 78 PHE A O 1
ATOM 606 N N . ALA A 1 82 ? 5.38259 7.36506 -5.57252 1.000 41.77769 79 ALA A N 1
ATOM 607 C CA . ALA A 1 82 ? 4.25151 8.13418 -5.07159 1.000 33.17978 79 ALA A CA 1
ATOM 608 C C . ALA A 1 82 ? 4.68562 9.45539 -4.45408 1.000 41.92119 79 ALA A C 1
ATOM 609 O O . ALA A 1 82 ? 3.83316 10.31882 -4.21762 1.000 41.79257 79 ALA A O 1
ATOM 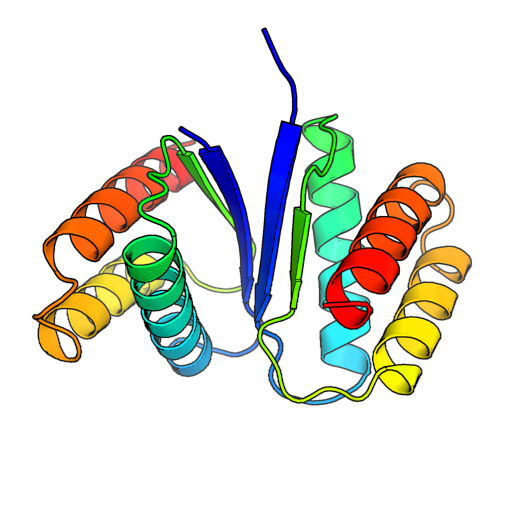611 N N . GLU A 1 83 ? 5.98004 9.61945 -4.18686 1.000 52.40396 80 GLU A N 1
ATOM 612 C CA . GLU A 1 83 ? 6.55619 10.86876 -3.70199 1.000 42.92164 80 GLU A CA 1
ATOM 613 C C . GLU A 1 83 ? 5.92999 11.31469 -2.38499 1.000 68.23731 80 GLU A C 1
ATOM 614 O O . GLU A 1 83 ? 6.04452 10.62500 -1.37249 1.000 54.23261 80 GLU A O 1
ATOM 621 N N . GLY B 1 3 ? 18.36027 7.63001 14.40920 1.000 77.37032 0 GLY B N 1
ATOM 622 C CA . GLY B 1 3 ? 18.31195 8.82210 1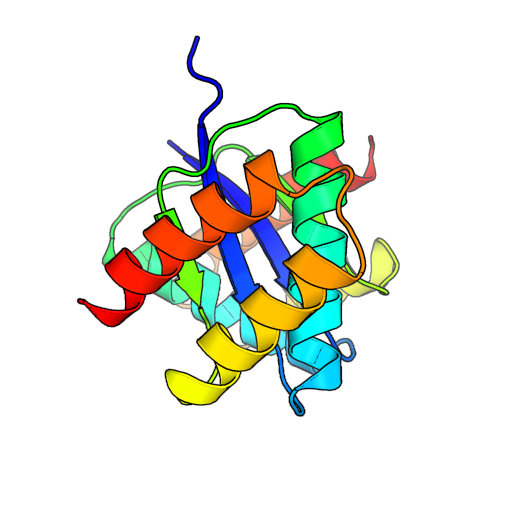3.58220 1.000 86.35293 0 GLY B CA 1
ATOM 623 C C . GLY B 1 3 ? 19.49208 8.94529 12.63745 1.000 85.56496 0 GLY B C 1
ATOM 624 O O . GLY B 1 3 ? 20.09491 10.01241 12.51567 1.000 66.85345 0 GLY B O 1
ATOM 625 N N . MET B 1 4 ? 19.81991 7.84752 11.96195 1.000 93.32866 1 MET B N 1
ATOM 626 C CA . MET B 1 4 ? 20.95716 7.80929 11.05512 1.000 84.79046 1 MET B CA 1
ATOM 627 C C . MET B 1 4 ? 20.54921 8.26467 9.66136 1.000 67.51797 1 MET B C 1
ATOM 628 O O . MET B 1 4 ? 19.47560 7.91007 9.16511 1.000 68.09029 1 MET B O 1
ATOM 633 N N . GLU B 1 5 ? 21.41902 9.05206 9.03196 1.000 74.39431 2 GLU B N 1
ATOM 634 C CA . GLU B 1 5 ? 21.22333 9.44979 7.64426 1.000 84.82143 2 GLU B CA 1
ATOM 635 C C . GLU B 1 5 ? 22.23680 8.74203 6.75756 1.000 79.60330 2 GLU B C 1
ATOM 636 O O . GLU B 1 5 ? 23.05417 9.38807 6.09323 1.000 86.58336 2 GLU B O 1
ATOM 642 N N . LYS B 1 6 ? 22.18849 7.41304 6.74499 1.000 58.69429 3 LYS B N 1
ATOM 643 C CA . LYS B 1 6 ? 23.14679 6.59329 6.01790 1.000 53.51955 3 LYS B CA 1
ATOM 644 C C . LYS B 1 6 ? 22.40393 5.68156 5.05343 1.000 57.58474 3 LYS B C 1
ATOM 645 O O . LYS B 1 6 ? 21.37889 5.09545 5.41526 1.000 62.11190 3 LYS B O 1
ATOM 651 N N . VAL B 1 7 ? 22.91874 5.56630 3.82640 1.000 54.53136 4 VAL B N 1
ATOM 652 C CA . VAL B 1 7 ? 22.29940 4.74785 2.79217 1.000 44.15346 4 VAL B CA 1
ATOM 653 C C . VAL B 1 7 ? 23.35997 3.87073 2.14301 1.000 45.07830 4 VAL B C 1
ATOM 654 O O . VAL B 1 7 ? 24.56211 4.12587 2.24104 1.000 53.31821 4 VAL B O 1
ATOM 658 N N . THR B 1 8 ? 22.89072 2.82380 1.46975 1.000 57.70694 5 THR B N 1
ATOM 659 C CA . THR B 1 8 ? 23.73855 1.94672 0.67211 1.000 56.13670 5 THR B CA 1
ATOM 660 C C . THR B 1 8 ? 23.51230 2.26548 -0.80100 1.000 43.94159 5 THR B C 1
ATOM 661 O O . THR B 1 8 ? 22.37814 2.19672 -1.28723 1.000 33.69001 5 THR B O 1
ATOM 665 N N . VAL B 1 9 ? 24.58342 2.62142 -1.50325 1.000 40.26857 6 VAL B N 1
ATOM 666 C CA . VAL B 1 9 ? 24.50797 3.02425 -2.90303 1.000 39.56274 6 VAL B CA 1
ATOM 667 C C . VAL B 1 9 ? 24.79248 1.81126 -3.77722 1.000 41.73365 6 VAL B C 1
ATOM 668 O O . VAL B 1 9 ? 25.85333 1.18471 -3.66435 1.000 36.35389 6 VAL B O 1
ATOM 672 N N . VAL B 1 10 ? 23.84201 1.47982 -4.64579 1.000 30.62523 7 VAL B N 1
ATOM 673 C CA . VAL B 1 10 ? 24.00153 0.43764 -5.65078 1.000 40.97123 7 VAL B CA 1
ATOM 674 C C . VAL B 1 10 ? 23.80028 1.08118 -7.01357 1.000 37.48736 7 VAL B C 1
ATOM 675 O O . VAL B 1 10 ? 22.85280 1.85086 -7.20433 1.000 35.79749 7 VAL B O 1
ATOM 679 N N . LEU B 1 11 ? 24.69601 0.78749 -7.95216 1.000 35.74544 8 LEU B N 1
ATOM 680 C CA . LEU B 1 11 ? 24.55855 1.30709 -9.30568 1.000 42.99991 8 LEU B CA 1
ATOM 681 C C . LEU B 1 11 ? 24.88397 0.21254 -10.30807 1.000 42.55343 8 LEU B C 1
ATOM 682 O O . LEU B 1 11 ? 25.91165 -0.46201 -10.19210 1.000 39.06158 8 LEU B O 1
ATOM 687 N N . TYR B 1 12 ? 23.99441 0.03924 -11.28177 1.000 33.12321 9 TYR B N 1
ATOM 688 C CA . TYR B 1 12 ? 24.14397 -0.93563 -12.35647 1.000 51.33828 9 TYR B CA 1
ATOM 689 C C . TYR B 1 12 ? 24.27661 -0.15824 -13.65664 1.000 43.92816 9 TYR B C 1
ATOM 690 O O . TYR B 1 12 ? 23.30079 0.43212 -14.13275 1.000 35.26639 9 TYR B O 1
ATOM 699 N N . VAL B 1 13 ? 25.47503 -0.15102 -14.22856 1.000 43.75070 10 VAL B N 1
ATOM 700 C CA . VAL B 1 13 ? 25.74412 0.58695 -15.45495 1.000 42.26659 10 VAL B CA 1
ATOM 701 C C . VAL B 1 13 ? 26.20817 -0.39671 -16.51833 1.000 51.39485 10 VAL B C 1
ATOM 702 O O . VAL B 1 13 ? 27.28117 -1.00256 -16.39600 1.000 50.83750 10 VAL B O 1
ATOM 706 N N . ASN B 1 14 ? 25.39477 -0.56346 -17.55358 1.000 61.57382 11 ASN B N 1
ATOM 707 C CA . ASN B 1 14 ? 25.82675 -1.19953 -18.78521 1.000 59.95318 11 ASN B CA 1
ATOM 708 C C . ASN B 1 14 ? 26.30106 -0.12935 -19.75808 1.000 46.85207 11 ASN B C 1
ATOM 709 O O . ASN B 1 14 ? 25.78774 0.99280 -19.77676 1.000 40.00979 11 ASN B O 1
ATOM 714 N N . GLY B 1 15 ? 27.29618 -0.48076 -20.56201 1.000 51.93832 12 GLY B N 1
ATOM 715 C CA . GLY B 1 15 ? 27.81302 0.46150 -21.53023 1.000 50.56807 12 GLY B CA 1
ATOM 716 C C . GLY B 1 15 ? 29.28171 0.77349 -21.34877 1.000 57.06152 12 GLY B C 1
ATOM 717 O O . GLY B 1 15 ? 30.11761 -0.13425 -21.29393 1.000 76.69887 12 GLY B O 1
ATOM 718 N N . ASP B 1 16 ? 29.60802 2.05546 -21.24416 1.000 64.11737 13 ASP B N 1
ATOM 719 C CA . ASP B 1 16 ? 30.99577 2.49431 -21.28654 1.000 91.16628 13 ASP B CA 1
ATOM 720 C C . ASP B 1 16 ? 31.21875 3.53309 -20.19465 1.000 62.75312 13 ASP B C 1
ATOM 721 O O . ASP B 1 16 ? 30.50559 3.58321 -19.18601 1.000 60.47797 13 ASP B O 1
ATOM 726 N N . GLU B 1 17 ? 32.22342 4.38204 -20.41350 1.000 63.29367 14 GLU B N 1
ATOM 727 C CA . GLU B 1 17 ? 32.60915 5.37760 -19.42363 1.000 38.08433 14 GLU B CA 1
ATOM 728 C C . GLU B 1 17 ? 31.58690 6.50127 -19.31995 1.000 44.17194 14 GLU B C 1
ATOM 729 O O . GLU B 1 17 ? 31.41783 7.08132 -18.24164 1.000 64.56478 14 GLU B O 1
ATOM 735 N N . VAL B 1 18 ? 30.89203 6.81847 -20.41618 1.000 51.76305 15 VAL B N 1
ATOM 736 C CA . VAL B 1 18 ? 29.93467 7.92020 -20.37978 1.000 38.06229 15 VAL B CA 1
ATOM 737 C C . VAL B 1 18 ? 28.71389 7.54406 -19.54818 1.000 27.77022 15 VAL B C 1
ATOM 738 O O . VAL B 1 18 ? 28.09932 8.40659 -18.90726 1.000 31.54748 15 VAL B O 1
ATOM 742 N N . ALA B 1 19 ? 28.34996 6.26092 -19.52502 1.000 33.33744 16 ALA B N 1
ATOM 743 C CA . ALA B 1 19 ? 27.23189 5.82028 -18.70445 1.000 41.59431 16 ALA B CA 1
ATOM 744 C C . ALA B 1 19 ? 27.60706 5.71847 -17.23413 1.000 41.94325 16 ALA B C 1
ATOM 745 O O . ALA B 1 19 ? 26.71750 5.71732 -16.37598 1.000 35.01426 16 ALA B O 1
ATOM 747 N N . LEU B 1 20 ? 28.90187 5.64569 -16.92944 1.000 40.92877 17 LEU B N 1
ATOM 748 C CA . LEU B 1 20 ? 29.38427 5.59651 -15.55595 1.000 41.84696 17 LEU B CA 1
ATOM 749 C C . LEU B 1 20 ? 29.51590 6.98631 -14.94357 1.000 46.09381 17 LEU B C 1
ATOM 750 O O . LEU B 1 20 ? 29.11930 7.19152 -13.79118 1.000 20.96283 17 LEU B O 1
ATOM 755 N N . VAL B 1 21 ? 30.06074 7.94743 -15.69531 1.000 33.03593 18 VAL B N 1
ATOM 756 C CA . VAL B 1 21 ? 30.14381 9.31808 -15.19978 1.000 38.25621 18 VAL B CA 1
ATOM 757 C C . VAL B 1 21 ? 28.74825 9.90826 -15.03836 1.000 44.27972 18 VAL B C 1
ATOM 758 O O . VAL B 1 21 ? 28.48661 10.67270 -14.10133 1.000 41.90151 18 VAL B O 1
ATOM 762 N N . HIS B 1 22 ? 27.82926 9.55906 -15.94309 1.000 41.92279 19 HIS B N 1
ATOM 763 C CA . HIS B 1 22 ? 26.44180 9.98241 -15.79220 1.000 32.82450 19 HIS B CA 1
ATOM 764 C C . HIS B 1 22 ? 25.83742 9.417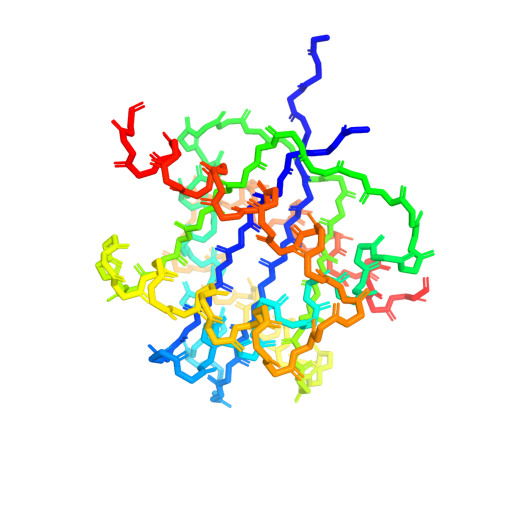45 -14.51340 1.000 41.54926 19 HIS B C 1
ATOM 765 O O . HIS B 1 22 ? 25.06215 10.09664 -13.82973 1.000 33.98911 19 HIS B O 1
ATOM 772 N N . ALA B 1 23 ? 26.19457 8.17748 -14.16797 1.000 34.40958 20 ALA B N 1
ATOM 773 C CA . ALA B 1 23 ? 25.68331 7.56735 -12.94591 1.000 31.30380 20 ALA B CA 1
ATOM 774 C C . ALA B 1 23 ? 26.18411 8.29818 -11.70804 1.000 29.94617 20 ALA B C 1
ATOM 775 O O . ALA B 1 23 ? 25.41379 8.54353 -10.77356 1.000 26.55504 20 ALA B O 1
ATOM 777 N N . P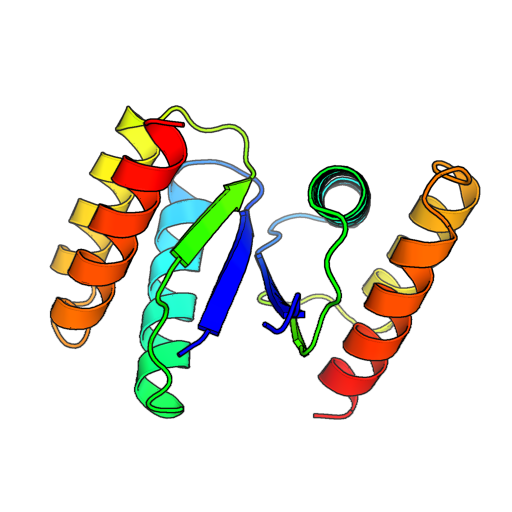HE B 1 24 ? 27.47123 8.65114 -11.68049 1.000 37.63226 21 PHE B N 1
ATOM 778 C CA . PHE B 1 24 ? 28.01999 9.34241 -10.51855 1.000 43.38248 21 PHE B CA 1
ATOM 779 C C . PHE B 1 24 ? 27.44793 10.74815 -10.38649 1.000 49.31200 21 PHE B C 1
ATOM 780 O O . PHE B 1 24 ? 27.14197 11.19585 -9.27479 1.000 39.10357 21 PHE B O 1
ATOM 788 N N . MET B 1 25 ? 27.30422 11.46199 -11.50683 1.000 30.68618 22 MET B N 1
ATOM 789 C CA . MET B 1 25 ? 26.73672 12.80689 -11.46374 1.000 37.61943 22 MET B CA 1
ATOM 790 C C . MET B 1 25 ? 25.30282 12.77814 -10.94377 1.000 39.47715 22 MET B C 1
ATOM 791 O O . MET B 1 25 ? 24.92463 13.58010 -10.08084 1.000 41.40345 22 MET B O 1
ATOM 796 N N . THR B 1 26 ? 24.49072 11.84895 -11.45338 1.000 37.62461 23 THR B N 1
ATOM 797 C CA . THR B 1 26 ? 23.11471 11.72778 -10.98069 1.000 34.81784 23 THR B CA 1
ATOM 798 C C . THR B 1 26 ? 23.06857 11.32309 -9.51166 1.000 45.58109 23 THR B C 1
ATOM 799 O O . THR B 1 26 ? 22.26112 11.85395 -8.73925 1.000 41.47878 23 THR B O 1
ATOM 803 N N . THR B 1 27 ? 23.93858 10.39546 -9.10396 1.000 41.56815 24 THR B N 1
ATOM 804 C CA . THR B 1 27 ? 23.97552 9.97085 -7.70712 1.000 37.25233 24 THR B CA 1
ATOM 805 C C . THR B 1 27 ? 24.36038 11.12536 -6.78743 1.000 35.22503 24 THR B C 1
ATOM 806 O O . THR B 1 27 ? 23.72129 11.34879 -5.75276 1.000 40.00797 24 THR B O 1
ATOM 810 N N . ALA B 1 28 ? 25.40297 11.87651 -7.15389 1.000 42.57979 25 ALA B N 1
ATOM 811 C CA . ALA B 1 28 ? 25.86706 12.96592 -6.29996 1.000 41.73392 25 ALA B CA 1
ATOM 812 C C . ALA B 1 28 ? 24.78678 14.02602 -6.12483 1.000 46.01473 25 ALA B C 1
ATOM 813 O O . ALA B 1 28 ? 24.62385 14.58872 -5.03469 1.000 44.51168 25 ALA B O 1
ATOM 815 N N . SER B 1 29 ? 24.04249 14.31782 -7.19258 1.000 44.53652 26 SER B N 1
ATOM 816 C CA . SER B 1 29 ? 22.96525 15.29757 -7.09349 1.000 48.14995 26 SER B CA 1
ATOM 817 C C . SER B 1 29 ? 21.83139 14.78635 -6.21199 1.000 39.96782 26 SER B C 1
ATOM 818 O O . SER B 1 29 ? 21.24762 15.55117 -5.43402 1.000 51.09835 26 SER B O 1
ATOM 821 N N . LEU B 1 30 ? 21.50619 13.49624 -6.32074 1.000 37.83612 27 LEU B N 1
ATOM 822 C CA . LEU B 1 30 ? 20.45925 12.91859 -5.48402 1.000 39.81822 27 LEU B CA 1
ATOM 823 C C . LEU B 1 30 ? 20.86211 12.94712 -4.01512 1.000 37.66439 27 LEU B C 1
ATOM 824 O O . LEU B 1 30 ? 20.07215 13.34131 -3.14936 1.000 32.56343 27 LEU B O 1
ATOM 829 N N . LEU B 1 31 ? 22.09485 12.52919 -3.71520 1.000 34.88169 28 LEU B N 1
ATOM 830 C CA . LEU B 1 31 ? 22.55510 12.52562 -2.33097 1.000 38.36107 28 LEU B CA 1
ATOM 831 C C . LEU B 1 31 ? 22.73812 13.93760 -1.79189 1.000 39.07330 28 LEU B C 1
ATOM 832 O O . LEU B 1 31 ? 22.64732 14.14953 -0.57795 1.000 40.65149 28 LEU B O 1
ATOM 837 N N . ALA B 1 32 ? 22.99912 14.91078 -2.66753 1.000 39.53808 29 ALA B N 1
ATOM 838 C CA . ALA B 1 32 ? 23.12542 16.29144 -2.21273 1.000 37.06557 29 ALA B CA 1
ATOM 839 C C . ALA B 1 32 ? 21.79508 16.82949 -1.71001 1.000 41.62653 29 ALA B C 1
ATOM 840 O O . ALA B 1 32 ? 21.74736 17.54264 -0.70132 1.000 50.01685 29 ALA B O 1
ATOM 842 N N . LYS B 1 33 ? 20.70319 16.49647 -2.39843 1.000 47.66054 30 LYS B N 1
ATOM 843 C CA . LYS B 1 33 ? 19.39917 17.00157 -1.99120 1.000 49.75106 30 LYS B CA 1
ATOM 844 C C . LYS B 1 33 ? 18.88893 16.28685 -0.74660 1.000 48.13164 30 LYS B C 1
ATOM 845 O O . LYS B 1 33 ? 18.38908 16.93464 0.17805 1.000 57.90709 30 LYS B O 1
ATOM 851 N N . GLU B 1 34 ? 19.01299 14.95860 -0.69375 1.000 41.31322 31 GLU B N 1
ATOM 852 C CA . GLU B 1 34 ? 18.63327 14.22793 0.50995 1.000 54.12920 31 GLU B CA 1
ATOM 853 C C . GLU B 1 34 ? 19.65567 14.37059 1.63277 1.000 43.67234 31 GLU B C 1
ATOM 854 O O . GLU B 1 34 ? 19.32527 14.06803 2.78425 1.000 62.06724 31 GLU B O 1
ATOM 860 N N . GLY B 1 35 ? 20.86852 14.84247 1.33345 1.000 52.04093 32 GLY B N 1
ATOM 861 C CA . GLY B 1 35 ? 21.86499 15.14526 2.34646 1.000 45.88080 32 GLY B CA 1
ATOM 862 C C . GLY B 1 35 ? 22.22930 13.96745 3.22391 1.000 56.25787 32 GLY B C 1
ATOM 863 O O . GLY B 1 35 ? 22.24090 14.08783 4.45308 1.000 67.28532 32 GLY B O 1
ATOM 864 N N . LYS B 1 36 ? 22.52631 12.82565 2.60938 1.000 57.71891 33 LYS B N 1
ATOM 865 C CA . LYS B 1 36 ? 22.77797 11.59108 3.33563 1.000 64.49959 33 LYS B CA 1
ATOM 866 C C . LYS B 1 36 ? 24.21466 11.12580 3.14645 1.000 59.63014 33 LYS B C 1
ATOM 867 O O . LYS B 1 36 ? 24.92388 11.56317 2.23764 1.000 69.81041 33 LYS B O 1
ATOM 873 N N . LEU B 1 37 ? 24.62907 10.21831 4.02074 1.000 62.77974 34 LEU B N 1
ATOM 874 C CA . LEU B 1 37 ? 25.93228 9.58558 3.92981 1.000 54.69455 34 LEU B CA 1
ATOM 875 C C . LEU B 1 37 ? 25.79652 8.21113 3.27905 1.000 55.45655 34 LEU B C 1
ATOM 876 O O . LEU B 1 37 ? 24.72695 7.59618 3.27669 1.000 60.06798 34 LEU B O 1
ATOM 881 N N . VAL B 1 38 ? 26.89695 7.74834 2.70053 1.000 47.65818 35 VAL B N 1
ATOM 882 C CA . VAL B 1 38 ? 26.96136 6.46533 2.01866 1.000 51.29064 35 VAL B CA 1
ATOM 883 C C . VAL B 1 38 ? 27.72814 5.50353 2.91473 1.000 37.40066 35 VAL B C 1
ATOM 884 O O . VAL B 1 38 ? 28.91824 5.70283 3.18894 1.000 32.81911 35 VAL B O 1
ATOM 888 N N . GLU B 1 39 ? 27.04400 4.46081 3.38113 1.000 35.72218 36 GLU B N 1
ATOM 889 C CA . GLU B 1 39 ? 27.72001 3.42152 4.14545 1.000 40.06368 36 GLU B CA 1
ATOM 890 C C . GLU B 1 39 ? 28.48944 2.47890 3.23434 1.000 46.62113 36 GLU B C 1
ATOM 891 O O . GLU B 1 39 ? 29.61675 2.08583 3.55099 1.000 69.15512 36 GLU B O 1
ATOM 897 N N . LYS B 1 40 ? 27.89931 2.11443 2.10038 1.000 51.18964 37 LYS B N 1
ATOM 898 C CA . LYS B 1 40 ? 28.47487 1.11145 1.22153 1.000 45.62825 37 LYS B CA 1
ATOM 899 C C . LYS B 1 40 ? 28.11562 1.44945 -0.21596 1.000 30.23471 37 LYS B C 1
ATOM 900 O O . LYS B 1 40 ? 26.97293 1.81080 -0.51002 1.000 42.37899 37 LYS B O 1
ATOM 906 N N . LEU B 1 41 ? 29.10041 1.34521 -1.10019 1.000 33.04312 38 LEU B N 1
ATOM 907 C CA . LEU B 1 41 ? 28.89274 1.48507 -2.53263 1.000 19.17125 38 LEU B CA 1
ATOM 908 C C . LEU B 1 41 ? 29.01290 0.10670 -3.16235 1.000 29.21558 38 LEU B C 1
ATOM 909 O O . LEU B 1 41 ? 30.01374 -0.58757 -2.95672 1.000 31.80769 38 LEU B O 1
ATOM 914 N N . ILE B 1 42 ? 27.99121 -0.29104 -3.91255 1.000 25.16293 39 ILE B N 1
ATOM 915 C CA . ILE B 1 42 ? 27.94457 -1.59927 -4.55228 1.000 31.02924 39 ILE B CA 1
ATOM 916 C C . ILE B 1 42 ? 27.92323 -1.37529 -6.05618 1.000 30.16388 39 ILE B C 1
ATOM 917 O O . ILE B 1 42 ? 26.91248 -0.92325 -6.60905 1.000 33.55365 39 ILE B O 1
ATOM 922 N N . LEU B 1 43 ? 29.03500 -1.68783 -6.71697 1.000 44.08218 40 LEU B N 1
ATOM 923 C CA . LEU B 1 43 ? 29.15681 -1.55018 -8.16328 1.000 46.87033 40 LEU B CA 1
ATOM 924 C C . LEU B 1 43 ? 28.72237 -2.86844 -8.79764 1.000 53.97043 40 LEU B C 1
ATOM 925 O O . LEU B 1 43 ? 29.37709 -3.89993 -8.61503 1.000 69.04335 40 LEU B O 1
ATOM 930 N N . THR B 1 44 ? 27.62208 -2.83562 -9.54435 1.000 56.36109 41 THR B N 1
ATOM 931 C CA . THR B 1 44 ? 27.08108 -4.01823 -10.20956 1.000 59.42737 41 THR B CA 1
ATOM 932 C C . THR B 1 44 ? 27.28313 -3.84753 -11.71393 1.000 69.72283 41 THR B C 1
ATOM 933 O O . THR B 1 44 ? 26.35938 -3.50994 -12.45549 1.000 65.56154 41 THR B O 1
ATOM 937 N N . SER B 1 45 ? 28.51610 -4.07834 -12.15880 1.000 69.63753 42 SER B N 1
ATOM 938 C CA . SER B 1 45 ? 28.86176 -4.05968 -13.57450 1.000 75.55039 42 SER B CA 1
ATOM 939 C C . SER B 1 45 ? 30.29087 -4.55611 -13.72006 1.000 80.61950 42 SER B C 1
ATOM 940 O O . SER B 1 45 ? 31.08158 -4.50979 -12.77341 1.000 87.50046 42 SER B O 1
ATOM 943 N N . ASN B 1 46 ? 30.61128 -5.03062 -14.92253 1.000 88.03611 43 ASN B N 1
ATOM 944 C CA . ASN B 1 46 ? 31.95901 -5.50763 -15.23180 1.000 105.86616 43 ASN B CA 1
ATOM 945 C C . ASN B 1 46 ? 32.79986 -4.34654 -15.76290 1.000 115.59902 43 ASN B C 1
ATOM 946 O O . ASN B 1 46 ? 33.14928 -4.26177 -16.94171 1.000 105.16005 43 ASN B O 1
ATOM 951 N N . PHE B 1 47 ? 33.11941 -3.43382 -14.85229 1.000 108.70740 44 PHE B N 1
ATOM 952 C CA . PHE B 1 47 ? 33.95803 -2.28289 -15.15193 1.000 107.37654 44 PHE B CA 1
ATOM 953 C C . PHE B 1 47 ? 35.25799 -2.39108 -14.37062 1.000 100.85426 44 PHE B C 1
ATOM 954 O O . PHE B 1 47 ? 35.24026 -2.62315 -13.15672 1.000 79.42211 44 PHE B O 1
ATOM 962 N N . THR B 1 48 ? 36.37835 -2.23449 -15.07276 1.000 99.49217 45 THR B N 1
ATOM 963 C CA . THR B 1 48 ? 37.68393 -2.29059 -14.43528 1.000 85.25564 45 THR B CA 1
ATOM 964 C C . THR B 1 48 ? 37.78433 -1.23080 -13.34382 1.000 75.49280 45 THR B C 1
ATOM 965 O O . THR B 1 48 ? 37.00359 -0.27586 -13.29311 1.000 75.07930 45 THR B O 1
ATOM 969 N N . GLU B 1 49 ? 38.75986 -1.41084 -12.45103 1.000 80.88631 46 GLU B N 1
ATOM 970 C CA . GLU B 1 49 ? 38.99858 -0.38693 -11.44180 1.000 74.06893 46 GLU B CA 1
ATOM 971 C C . GLU B 1 49 ? 39.35752 0.93864 -12.10103 1.000 69.75253 46 GLU B C 1
ATOM 972 O O . GLU B 1 49 ? 38.81729 1.98475 -11.72891 1.000 66.05125 46 GLU B O 1
ATOM 978 N N . ARG B 1 50 ? 40.18640 0.89905 -13.14893 1.000 80.48447 47 ARG B N 1
ATOM 979 C CA . ARG B 1 50 ? 40.67249 2.13046 -13.76435 1.000 68.70420 47 ARG B CA 1
ATOM 980 C C . ARG B 1 50 ? 39.53151 2.96718 -14.33175 1.000 69.51598 47 ARG B C 1
ATOM 981 O O . ARG B 1 50 ? 39.53685 4.19745 -14.20776 1.000 71.39310 47 ARG B O 1
ATOM 989 N N . THR B 1 51 ? 38.54254 2.32099 -14.95715 1.000 69.28186 48 THR B N 1
ATOM 990 C CA . THR B 1 51 ? 37.41537 3.06645 -15.51095 1.000 70.48154 48 THR B CA 1
ATOM 991 C C . THR B 1 51 ? 36.61024 3.75622 -14.41565 1.000 57.90907 48 THR B C 1
ATOM 992 O O . THR B 1 51 ? 36.09095 4.85828 -14.62755 1.000 57.96269 48 THR B O 1
ATOM 996 N N . VAL B 1 52 ? 36.51443 3.13840 -13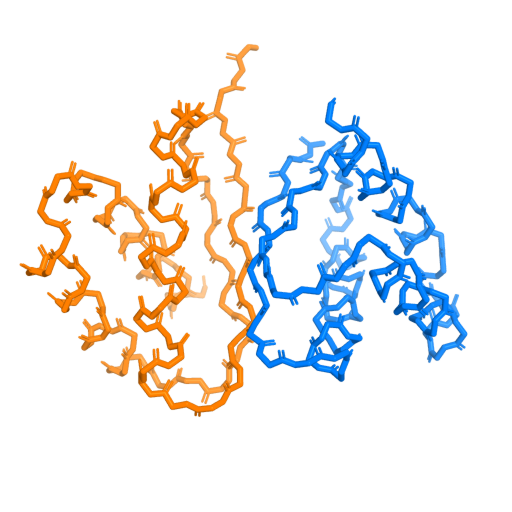.23615 1.000 62.52330 49 VAL B N 1
ATOM 997 C CA . VAL B 1 52 ? 35.81665 3.76900 -12.11946 1.000 57.45395 49 VAL B CA 1
ATOM 998 C C . VAL B 1 52 ? 36.59585 4.97773 -11.61096 1.000 47.79869 49 VAL B C 1
ATOM 999 O O . VAL B 1 52 ? 36.01659 6.03817 -11.34582 1.000 53.57579 49 VAL B O 1
ATOM 1003 N N . ARG B 1 53 ? 37.91660 4.84423 -11.46795 1.000 56.86578 50 ARG B N 1
ATOM 1004 C CA . ARG B 1 53 ? 38.73061 5.98624 -11.06139 1.000 58.50896 50 ARG B CA 1
ATOM 1005 C C . ARG B 1 53 ? 38.69068 7.07827 -12.12043 1.000 54.54874 50 ARG B C 1
ATOM 1006 O O . ARG B 1 53 ? 38.51767 8.26240 -11.80780 1.000 54.17763 50 ARG B O 1
ATOM 1014 N N . ARG B 1 54 ? 38.85854 6.68924 -13.38614 1.000 56.94136 51 ARG B N 1
ATOM 1015 C CA . ARG B 1 54 ? 38.73883 7.63234 -14.49072 1.000 54.87363 51 ARG B CA 1
ATOM 1016 C C . ARG B 1 54 ? 37.39145 8.34119 -14.45586 1.000 51.41001 51 ARG B C 1
ATOM 1017 O O . ARG B 1 54 ? 37.30914 9.55182 -14.69609 1.000 51.83618 51 ARG B O 1
ATOM 1025 N N . ALA B 1 55 ? 36.32387 7.60178 -14.15002 1.000 46.87561 52 ALA B N 1
ATOM 1026 C CA . ALA B 1 55 ? 35.00614 8.21621 -14.03075 1.000 39.26957 52 ALA B CA 1
ATOM 1027 C C . ALA B 1 55 ? 34.97505 9.22825 -12.89200 1.000 43.26150 52 ALA B C 1
ATOM 1028 O O . ALA B 1 55 ? 34.53689 10.36898 -13.07469 1.000 38.47995 52 ALA B O 1
ATOM 1030 N N . PHE B 1 56 ? 35.45110 8.82872 -11.70748 1.000 41.93279 53 PHE B N 1
ATOM 1031 C CA . PHE B 1 56 ? 35.40542 9.71287 -10.54551 1.000 38.09289 53 PHE B CA 1
ATOM 1032 C C . PHE B 1 56 ? 36.17818 11.00577 -10.77520 1.000 36.18441 53 PHE B C 1
ATOM 1033 O O . PHE B 1 56 ? 35.80304 12.05251 -10.23371 1.000 27.61412 53 PHE B O 1
ATOM 1041 N N . ASP B 1 57 ? 37.25726 10.95825 -11.56278 1.000 38.36260 54 ASP B N 1
ATOM 1042 C CA . ASP B 1 57 ? 38.00710 12.17771 -11.85196 1.000 37.41346 54 ASP B CA 1
ATOM 1043 C C . ASP B 1 57 ? 37.15691 13.17876 -12.61910 1.000 52.86379 54 ASP B C 1
ATOM 1044 O O . ASP B 1 57 ? 37.22913 14.38760 -12.36742 1.000 52.36067 54 ASP B O 1
ATOM 1049 N N . LEU B 1 58 ? 36.34167 12.69309 -13.55882 1.000 52.88837 55 LEU B N 1
ATOM 1050 C CA . LEU B 1 58 ? 35.57949 13.59584 -14.41343 1.000 46.50706 55 LEU B CA 1
ATOM 1051 C C . LEU B 1 58 ? 34.36309 14.15673 -13.69284 1.000 40.65198 55 LEU B C 1
ATOM 1052 O O . LEU B 1 58 ? 33.98639 15.30955 -13.92769 1.000 47.04235 55 LEU B O 1
ATOM 1057 N N . VAL B 1 59 ? 33.73694 13.36634 -12.81808 1.000 36.25248 56 VAL B N 1
ATOM 1058 C CA . VAL B 1 59 ? 32.61117 13.87876 -12.04164 1.000 32.02516 56 VAL B CA 1
ATOM 1059 C C . VAL B 1 59 ? 33.07989 14.97351 -11.09237 1.000 41.47663 56 VAL B C 1
ATOM 1060 O O . VAL B 1 59 ? 32.37235 15.96187 -10.86328 1.000 51.20598 56 VAL B O 1
ATOM 1064 N N . ARG B 1 60 ? 34.28421 14.82100 -10.53625 1.000 37.57686 57 ARG B N 1
ATOM 1065 C CA . ARG B 1 60 ? 34.85520 15.86382 -9.69118 1.000 27.20281 57 ARG B CA 1
ATOM 1066 C C . ARG B 1 60 ? 35.14280 17.12823 -10.48943 1.000 33.50021 57 ARG B C 1
ATOM 1067 O O . ARG B 1 60 ? 34.89483 18.24123 -10.01094 1.000 34.81601 57 ARG B O 1
ATOM 1075 N N . GLU B 1 61 ? 35.66062 16.97704 -11.71096 1.000 33.22047 58 GLU B N 1
ATOM 1076 C CA . GLU B 1 61 ? 36.05504 18.14273 -12.49435 1.000 29.18164 58 GLU B CA 1
ATOM 1077 C C . GLU B 1 61 ? 34.84441 18.85556 -13.08077 1.000 32.52856 58 GLU B C 1
ATOM 1078 O O . GLU B 1 61 ? 34.82699 20.08891 -13.17023 1.000 28.81019 58 GLU B O 1
ATOM 1084 N N . LEU B 1 62 ? 33.82662 18.10032 -13.49088 1.000 41.56820 59 LEU B N 1
ATOM 1085 C CA . LEU B 1 62 ? 32.65617 18.69209 -14.12530 1.000 34.23229 59 LEU B CA 1
ATOM 1086 C C . LEU B 1 62 ? 31.61245 19.16215 -13.12175 1.000 43.03842 59 LEU B C 1
ATOM 1087 O O . LEU B 1 62 ? 30.95377 20.18021 -13.35934 1.000 48.56375 59 LEU B O 1
ATOM 1092 N N . LEU B 1 63 ? 31.45610 18.46422 -11.99616 1.000 47.62618 60 LEU B N 1
ATOM 1093 C CA . LEU B 1 63 ? 30.46248 18.80342 -10.97934 1.000 37.71987 60 LEU B CA 1
ATOM 1094 C C . LEU B 1 63 ? 31.17487 19.19142 -9.68502 1.000 40.22995 60 LEU B C 1
ATOM 1095 O O . LEU B 1 63 ? 31.17186 18.42817 -8.70947 1.000 36.70053 60 LEU B O 1
ATOM 1100 N N . PRO B 1 64 ? 31.79154 20.37878 -9.64032 1.000 36.21100 61 PRO B N 1
ATOM 1101 C CA . PRO B 1 64 ? 32.54672 20.76190 -8.43687 1.000 35.02179 61 PRO B CA 1
ATOM 1102 C C . PRO B 1 64 ? 31.66408 21.11876 -7.25705 1.000 35.35767 61 PRO B C 1
ATOM 1103 O O . PRO B 1 64 ? 32.12681 21.03219 -6.11264 1.000 41.01706 61 PRO B O 1
ATOM 1107 N N . ALA B 1 65 ? 30.41447 21.52384 -7.49381 1.000 30.13285 62 ALA B N 1
ATOM 1108 C CA . ALA B 1 65 ? 29.51568 21.83971 -6.39057 1.000 39.57117 62 ALA B CA 1
ATOM 1109 C C . ALA B 1 65 ? 29.18814 20.61509 -5.54991 1.000 36.72875 62 ALA B C 1
ATOM 1110 O O . ALA B 1 65 ? 28.79997 20.76068 -4.38580 1.000 38.51438 62 ALA B O 1
ATOM 1112 N N . LYS B 1 66 ? 29.33087 19.41630 -6.11339 1.000 43.34018 63 LYS B N 1
ATOM 1113 C CA . LYS B 1 66 ? 29.11412 18.17152 -5.39010 1.000 33.40508 63 LYS B CA 1
ATOM 1114 C C . LYS B 1 66 ? 30.41746 17.45277 -5.07917 1.000 42.85348 63 LYS B C 1
ATOM 1115 O O . LYS B 1 66 ? 30.39213 16.25632 -4.77189 1.000 41.55683 63 LYS B O 1
ATOM 1121 N N . ALA B 1 67 ? 31.55134 18.15792 -5.15281 1.000 45.13535 64 ALA B N 1
ATOM 1122 C CA . ALA B 1 67 ? 32.85243 17.52635 -4.95552 1.000 42.31345 64 ALA B CA 1
ATOM 1123 C C . ALA B 1 67 ? 32.91400 16.77661 -3.63336 1.000 38.74615 64 ALA B C 1
ATOM 1124 O O . ALA B 1 67 ? 33.50547 15.69535 -3.55049 1.000 50.00503 64 ALA B O 1
ATOM 1126 N N . GLU B 1 68 ? 32.28362 17.32674 -2.59521 1.000 38.64970 65 GLU B N 1
ATOM 1127 C CA . GLU B 1 68 ? 32.31091 16.69783 -1.27897 1.000 32.16660 65 GLU B CA 1
ATOM 1128 C C . GLU B 1 68 ? 31.68283 15.30932 -1.31241 1.000 41.10622 65 GLU B C 1
ATOM 1129 O O . GLU B 1 68 ? 32.20221 14.37100 -0.69851 1.000 44.21358 65 GLU B O 1
ATOM 1135 N N . ILE B 1 69 ? 30.56550 15.15763 -2.02630 1.000 36.84367 66 ILE B N 1
ATOM 1136 C CA . ILE B 1 69 ? 29.90918 13.85715 -2.11479 1.000 32.36961 66 ILE B CA 1
ATOM 1137 C C . ILE B 1 69 ? 30.69063 12.91445 -3.01893 1.000 37.77342 66 ILE B C 1
ATOM 1138 O O . ILE B 1 69 ? 30.70121 11.69722 -2.79596 1.000 41.93891 66 ILE B O 1
ATOM 1143 N N . ILE B 1 70 ? 31.38081 13.45875 -4.02685 1.000 40.99987 67 ILE B N 1
ATOM 1144 C CA . ILE B 1 70 ? 32.07703 12.62905 -5.00759 1.000 35.49353 67 ILE B CA 1
ATOM 1145 C C . ILE B 1 70 ? 33.13236 11.76553 -4.33249 1.000 39.78492 67 ILE B C 1
ATOM 1146 O O . ILE B 1 70 ? 33.22218 10.55915 -4.59368 1.000 47.81362 67 ILE B O 1
ATOM 1151 N N . ASP B 1 71 ? 33.94471 12.36605 -3.45350 1.000 31.24981 68 ASP B N 1
ATOM 1152 C CA . ASP B 1 71 ? 34.99339 11.61151 -2.77190 1.000 52.08763 68 ASP B CA 1
ATOM 1153 C C . ASP B 1 71 ? 34.40682 10.58981 -1.80910 1.000 48.23103 68 ASP B C 1
ATOM 1154 O O . ASP B 1 71 ? 34.88688 9.45427 -1.74266 1.000 48.71377 68 ASP B O 1
ATOM 1159 N N . ALA B 1 72 ? 33.38198 10.97799 -1.04210 1.000 36.41247 69 ALA B N 1
ATOM 1160 C CA . ALA B 1 72 ? 32.71691 10.02513 -0.15832 1.000 33.97896 69 ALA B CA 1
ATOM 1161 C C . ALA B 1 72 ? 32.31571 8.76772 -0.92042 1.000 46.67343 69 ALA B C 1
ATOM 1162 O O . ALA B 1 72 ? 32.51154 7.64736 -0.43549 1.000 48.86522 69 ALA B O 1
ATOM 1164 N N . LEU B 1 73 ? 31.78961 8.93540 -2.13716 1.000 42.03945 70 LEU B N 1
ATOM 1165 C CA . LEU B 1 73 ? 31.56018 7.79359 -3.01684 1.000 25.79749 70 LEU B CA 1
ATOM 1166 C C . LEU B 1 73 ? 32.86877 7.18620 -3.51258 1.000 33.92567 70 LEU B C 1
ATOM 1167 O O . LEU B 1 73 ? 32.94789 5.96924 -3.71553 1.000 31.33940 70 LEU B O 1
ATOM 1172 N N . ARG B 1 74 ? 33.89977 8.01001 -3.71419 1.000 46.78628 71 ARG B N 1
ATOM 1173 C CA . ARG B 1 74 ? 35.17467 7.50114 -4.21233 1.000 55.02597 71 ARG B CA 1
ATOM 1174 C C . ARG B 1 74 ? 35.84616 6.59438 -3.18728 1.000 52.06385 71 ARG B C 1
ATOM 1175 O O . ARG B 1 74 ? 36.46298 5.58602 -3.55074 1.000 51.36455 71 ARG B O 1
ATOM 1183 N N . GLU B 1 75 ? 35.73060 6.93291 -1.90146 1.000 43.54814 72 GLU B N 1
ATOM 1184 C CA . GLU B 1 75 ? 36.31942 6.10608 -0.85532 1.000 39.20706 72 GLU B CA 1
ATOM 1185 C C . GLU B 1 75 ? 35.48448 4.86620 -0.57076 1.000 47.45127 72 GLU B C 1
ATOM 1186 O O . GLU B 1 75 ? 36.02721 3.84443 -0.13670 1.000 55.24922 72 GLU B O 1
ATOM 1192 N N . GLU B 1 76 ? 34.17325 4.93179 -0.80256 1.000 58.21408 73 GLU B N 1
ATOM 1193 C CA . GLU B 1 76 ? 33.36250 3.72489 -0.71241 1.000 48.09138 73 GLU B CA 1
ATOM 1194 C C . GLU B 1 76 ? 33.58974 2.82148 -1.91566 1.000 42.65026 73 GLU B C 1
ATOM 1195 O O . GLU B 1 76 ? 33.41749 1.60102 -1.81667 1.000 37.61693 73 GLU B O 1
ATOM 1201 N N . ALA B 1 77 ? 33.98183 3.40077 -3.05248 1.000 52.85094 74 ALA B N 1
ATOM 1202 C CA . ALA B 1 77 ? 34.32223 2.60207 -4.22312 1.000 43.89752 74 ALA B CA 1
ATOM 1203 C C . ALA B 1 77 ? 35.67505 1.92267 -4.05985 1.000 60.33722 74 ALA B C 1
ATOM 1204 O O . ALA B 1 77 ? 35.84401 0.76933 -4.47010 1.000 64.72469 74 ALA B O 1
ATOM 1206 N N . GLU B 1 78 ? 36.64954 2.61758 -3.46609 1.000 60.65823 75 GLU B N 1
ATOM 1207 C CA . GLU B 1 78 ? 37.92819 1.97665 -3.18442 1.000 57.17767 75 GLU B CA 1
ATOM 1208 C C . GLU B 1 78 ? 37.78567 0.92903 -2.09079 1.000 57.42194 75 GLU B C 1
ATOM 1209 O O . GLU B 1 78 ? 38.54258 -0.04812 -2.06518 1.000 55.84171 75 GLU B O 1
ATOM 1215 N N . LYS B 1 79 ? 36.81677 1.10934 -1.19044 1.000 67.69595 76 LYS B N 1
ATOM 1216 C CA . LYS B 1 79 ? 36.50428 0.06871 -0.22064 1.000 70.82943 76 LYS B CA 1
ATOM 1217 C C . LYS B 1 79 ? 35.77417 -1.09337 -0.87995 1.000 71.03810 76 LYS B C 1
ATOM 1218 O O . LYS B 1 79 ? 35.94830 -2.24800 -0.47269 1.000 57.20802 76 LYS B O 1
ATOM 1224 N N . TYR B 1 80 ? 34.96126 -0.80798 -1.90032 1.000 68.49090 77 TYR B N 1
ATOM 1225 C CA . TYR B 1 80 ? 34.27269 -1.87017 -2.62545 1.000 65.19646 77 TYR B CA 1
ATOM 1226 C C . TYR B 1 80 ? 35.26068 -2.73806 -3.39532 1.000 76.17367 77 TYR B C 1
ATOM 1227 O O . TYR B 1 80 ? 35.22441 -3.97063 -3.30256 1.000 83.04872 77 TYR B O 1
ATOM 1236 N N . PHE B 1 81 ? 36.15019 -2.11017 -4.16850 1.000 65.97911 78 PHE B N 1
ATOM 1237 C CA . PHE B 1 81 ? 37.13258 -2.86452 -4.93711 1.000 61.02064 78 PHE B CA 1
ATOM 1238 C C . PHE B 1 81 ? 38.17924 -3.52049 -4.04909 1.000 76.57243 78 PHE B C 1
ATOM 1239 O O . PHE B 1 81 ? 38.85676 -4.45192 -4.49651 1.000 88.04632 78 PHE B O 1
ATOM 1247 N N . ALA B 1 82 ? 38.32612 -3.06011 -2.80467 1.000 65.05149 79 ALA B N 1
ATOM 1248 C CA . ALA B 1 82 ? 39.12375 -3.80061 -1.83722 1.000 81.18864 79 ALA B CA 1
ATOM 1249 C C . ALA B 1 82 ? 38.48726 -5.13908 -1.49177 1.000 84.87503 79 ALA B C 1
ATOM 1250 O O . ALA B 1 82 ? 39.18676 -6.03825 -1.01238 1.000 98.76796 79 ALA B O 1
ATOM 1252 N N . GLU B 1 83 ? 37.18440 -5.28305 -1.73075 1.000 79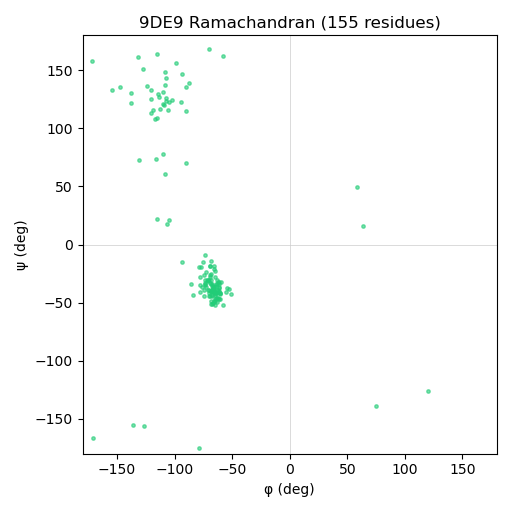.19384 80 GLU B N 1
ATOM 1253 C CA . GLU B 1 83 ? 36.45404 -6.52806 -1.50814 1.000 79.37167 80 GLU B CA 1
ATOM 1254 C C . GLU B 1 83 ? 36.63927 -7.03845 -0.08450 1.000 92.96672 80 GLU B C 1
ATOM 1255 O O . GLU B 1 83 ? 36.32322 -6.34201 0.88012 1.000 100.96726 80 GLU B O 1
#

Secondary structure (DSSP, 8-state):
-EEEEEEE-SSHHHHHHHHHHHHHHHHHHT--EEEEEEESS--HHHHHHHHHHHHHH-GGGHHHHHHHHHHHHHHHT-/---EEEEEEE--SSHHHHHHHHHHHHHHHHHHT-EEEEEEE-S---HHHHHHHHHHHHHH-GGGHHHHHHHHHHHHHHHT-